Protein AF-W4HE80-F1 (afdb_monomer)

Foldseek 3Di:
DDADDDPPDPDDCPPVVVLLVVLLVLLVVLVPDDLVVSLVSLVVQCVNQVWDFAFFDQDPVGTDFTWTAGSNFIFTHNGPSRRSVRSSVVSVVVVVVVVVVD

pLDDT: mean 85.67, std 18.21, range [36.44, 98.31]

Structure (mmCIF, N/CA/C/O backbone):
data_AF-W4HE80-F1
#
_entry.id   AF-W4HE80-F1
#
loop_
_atom_site.group_PDB
_atom_site.id
_atom_site.type_symbol
_atom_site.label_atom_id
_atom_site.label_alt_id
_atom_site.label_comp_id
_atom_site.label_asym_id
_atom_site.label_entity_id
_atom_site.label_seq_id
_atom_site.pdbx_PDB_ins_code
_atom_site.Cartn_x
_atom_site.Cartn_y
_atom_site.Cartn_z
_atom_site.occupancy
_atom_site.B_iso_or_equiv
_atom_site.auth_seq_id
_atom_site.auth_comp_id
_atom_site.auth_asym_id
_atom_site.auth_atom_id
_atom_site.pdbx_PDB_model_num
ATOM 1 N N . MET A 1 1 ? -4.469 -23.401 -1.349 1.00 36.91 1 MET A N 1
ATOM 2 C CA . MET A 1 1 ? -5.063 -22.081 -1.641 1.00 36.91 1 MET A CA 1
ATOM 3 C C . MET A 1 1 ? -5.860 -21.669 -0.417 1.00 36.91 1 MET A C 1
ATOM 5 O O . MET A 1 1 ? -7.015 -22.057 -0.298 1.00 36.91 1 MET A O 1
ATOM 9 N N . SER A 1 2 ? -5.200 -21.036 0.557 1.00 36.44 2 SER A N 1
ATOM 10 C CA . SER A 1 2 ? -5.882 -20.538 1.753 1.00 36.44 2 SER A CA 1
ATOM 11 C C . SER A 1 2 ? -6.451 -19.169 1.424 1.00 36.44 2 SER A C 1
ATOM 13 O O . SER A 1 2 ? -5.707 -18.273 1.049 1.00 36.44 2 SER A O 1
ATOM 15 N N . ALA A 1 3 ? -7.773 -19.073 1.508 1.00 46.09 3 ALA A N 1
ATOM 16 C CA . ALA A 1 3 ? -8.521 -17.830 1.510 1.00 46.09 3 ALA A CA 1
ATOM 17 C C . ALA A 1 3 ? -8.185 -17.009 2.768 1.00 46.09 3 ALA A C 1
ATOM 19 O O . ALA A 1 3 ? -7.605 -17.554 3.713 1.00 46.09 3 ALA A O 1
ATOM 20 N N . LEU A 1 4 ? -8.580 -15.732 2.739 1.00 43.59 4 LEU A N 1
ATOM 21 C CA . LEU A 1 4 ? -8.615 -14.760 3.840 1.00 43.59 4 LEU A CA 1
ATOM 22 C C . LEU A 1 4 ? -8.717 -15.405 5.240 1.00 43.59 4 LEU A C 1
ATOM 24 O O . LEU A 1 4 ? -9.425 -16.409 5.393 1.00 43.59 4 LEU A O 1
ATOM 28 N N . PRO A 1 5 ? -8.070 -14.831 6.273 1.00 46.84 5 PRO A N 1
ATOM 29 C CA . PRO A 1 5 ? -8.060 -15.403 7.615 1.00 46.84 5 PRO A CA 1
ATOM 30 C C . PRO A 1 5 ? -9.487 -15.700 8.094 1.00 46.84 5 PRO A C 1
ATOM 32 O O . PRO A 1 5 ? -10.334 -14.814 8.200 1.00 46.84 5 PRO A O 1
ATOM 35 N N . ARG A 1 6 ? -9.762 -16.981 8.371 1.00 44.16 6 ARG A N 1
ATOM 36 C CA . ARG A 1 6 ? -10.998 -17.415 9.028 1.00 44.16 6 ARG A CA 1
ATOM 37 C C . ARG A 1 6 ? -11.014 -16.833 10.441 1.00 44.16 6 ARG A C 1
ATOM 39 O O . ARG A 1 6 ? -10.268 -17.292 11.302 1.00 44.16 6 ARG A O 1
ATOM 46 N N . ILE A 1 7 ? -11.884 -15.855 10.672 1.00 50.81 7 ILE A N 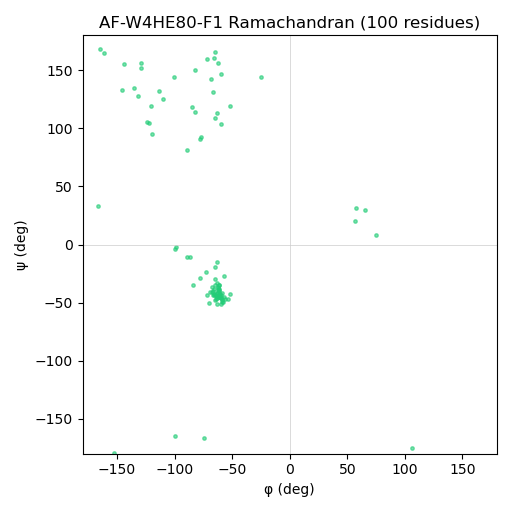1
ATOM 47 C CA . ILE A 1 7 ? -12.233 -15.387 12.014 1.00 50.81 7 ILE A CA 1
ATOM 48 C C . ILE A 1 7 ? -13.203 -16.411 12.613 1.00 50.81 7 ILE A C 1
ATOM 50 O O . ILE A 1 7 ? -14.409 -16.365 12.376 1.00 50.81 7 ILE A O 1
ATOM 54 N N . ASP A 1 8 ? -12.667 -17.389 13.339 1.00 52.12 8 ASP A N 1
ATOM 55 C CA . ASP A 1 8 ? -13.455 -18.342 14.121 1.00 52.12 8 ASP A CA 1
ATOM 56 C C . ASP A 1 8 ? -13.678 -17.771 15.528 1.00 52.12 8 ASP A C 1
ATOM 58 O O . ASP A 1 8 ? -12.913 -18.041 16.451 1.00 52.12 8 ASP A O 1
ATOM 62 N N . SER A 1 9 ? -14.669 -16.886 15.676 1.00 45.91 9 SER A N 1
ATOM 63 C CA . SER A 1 9 ? -15.095 -16.389 16.997 1.00 45.91 9 SER A CA 1
ATOM 64 C C . SER A 1 9 ? -16.438 -15.652 16.991 1.00 45.91 9 SER A C 1
ATOM 66 O O . SER A 1 9 ? -16.626 -14.728 17.768 1.00 45.91 9 SER A O 1
ATOM 68 N N . GLY A 1 10 ? -17.406 -16.020 16.143 1.00 40.94 10 GLY A N 1
ATOM 69 C CA . GLY A 1 10 ? -18.786 -15.513 16.282 1.00 40.94 10 GLY A CA 1
ATOM 70 C C . GLY A 1 10 ? -18.948 -13.981 16.278 1.00 40.94 10 GLY A C 1
ATOM 71 O O . GLY A 1 10 ? -19.967 -13.479 16.746 1.00 40.94 10 GLY A O 1
ATOM 72 N N . VAL A 1 11 ? -17.964 -13.238 15.763 1.00 41.97 11 VAL A N 1
ATOM 73 C CA . VAL A 1 11 ? -18.024 -11.783 15.622 1.00 41.97 11 VAL A CA 1
ATOM 74 C C . VAL A 1 11 ? -18.785 -11.478 14.341 1.00 41.97 11 VAL A C 1
ATOM 76 O O . VAL A 1 11 ? -18.342 -11.809 13.241 1.00 41.97 11 VAL A O 1
ATOM 79 N N . THR A 1 12 ? -19.958 -10.866 14.473 1.00 45.09 12 THR A N 1
ATOM 80 C CA . THR A 1 12 ? -20.656 -10.267 13.337 1.00 45.09 12 THR A CA 1
ATOM 81 C C . THR A 1 12 ? -19.788 -9.136 12.799 1.00 45.09 12 THR A C 1
ATOM 83 O O . THR A 1 12 ? -19.558 -8.153 13.500 1.00 45.09 12 THR A O 1
ATOM 86 N N . VAL A 1 13 ? -19.274 -9.321 11.585 1.00 47.12 13 VAL A N 1
ATOM 87 C CA . VAL A 1 13 ? -18.415 -8.378 10.868 1.00 47.12 13 VAL A CA 1
ATOM 88 C C . VAL A 1 13 ? -19.169 -7.061 10.672 1.00 47.12 13 VAL A C 1
ATOM 90 O O . VAL A 1 13 ? -20.050 -6.964 9.820 1.00 47.12 13 VAL A O 1
ATOM 93 N N . ASP A 1 14 ? -18.836 -6.049 11.470 1.00 46.66 14 ASP A N 1
ATOM 94 C CA . ASP A 1 14 ? -19.038 -4.662 11.062 1.00 46.66 14 ASP A CA 1
ATOM 95 C C . ASP A 1 14 ? -17.888 -4.328 10.098 1.00 46.66 14 ASP A C 1
ATOM 97 O O . ASP A 1 14 ? -16.763 -4.026 10.486 1.00 46.66 14 ASP A O 1
ATOM 101 N N . ASP A 1 15 ? -18.144 -4.557 8.812 1.00 57.97 15 ASP A N 1
ATOM 102 C CA . ASP A 1 15 ? -17.155 -4.754 7.738 1.00 57.97 15 ASP A CA 1
ATOM 103 C C . ASP A 1 15 ? -16.159 -3.595 7.572 1.00 57.97 15 ASP A C 1
ATOM 105 O O . ASP A 1 15 ? -15.012 -3.792 7.182 1.00 57.97 15 ASP A O 1
ATOM 109 N N . ARG A 1 16 ? -16.546 -2.370 7.947 1.00 54.47 16 ARG A N 1
ATOM 110 C CA . ARG A 1 16 ? -15.718 -1.174 7.730 1.00 54.47 16 ARG A CA 1
ATOM 111 C C . ARG A 1 16 ? -14.662 -0.920 8.803 1.00 54.47 16 ARG A C 1
ATOM 113 O O . ARG A 1 16 ? -13.582 -0.455 8.444 1.00 54.47 16 ARG A O 1
ATOM 120 N N . SER A 1 17 ? -14.932 -1.229 10.073 1.00 61.09 17 SER A N 1
ATOM 121 C CA . SER A 1 17 ? -13.934 -1.051 11.141 1.00 61.09 17 SER A CA 1
ATOM 122 C C . SER A 1 17 ? -12.789 -2.048 10.977 1.00 61.09 17 SER A C 1
ATOM 124 O O . SER A 1 17 ? -11.626 -1.664 11.015 1.00 61.09 17 SER A O 1
ATOM 126 N N . THR A 1 18 ? -13.106 -3.295 10.618 1.00 80.31 18 THR A N 1
ATOM 127 C CA . THR A 1 18 ? -12.100 -4.357 10.450 1.00 80.31 18 THR A CA 1
ATOM 128 C C . THR A 1 18 ? -11.074 -4.063 9.352 1.00 80.31 18 THR A C 1
ATOM 130 O O . THR A 1 18 ? -9.886 -4.336 9.523 1.00 80.31 18 THR A O 1
ATOM 133 N N . ILE A 1 19 ? -11.497 -3.462 8.233 1.00 84.69 19 ILE A N 1
ATOM 134 C CA . ILE A 1 19 ? -10.585 -3.124 7.136 1.00 84.69 19 ILE A CA 1
ATOM 135 C C . ILE A 1 19 ? -9.766 -1.860 7.429 1.00 84.69 19 ILE A C 1
ATOM 137 O O . ILE A 1 19 ? -8.668 -1.717 6.893 1.00 84.69 19 ILE A O 1
ATOM 141 N N . ALA A 1 20 ? -10.290 -0.921 8.224 1.00 87.62 20 ALA A N 1
ATOM 142 C CA . ALA A 1 20 ? -9.549 0.259 8.666 1.00 87.62 20 ALA A CA 1
ATOM 143 C C . ALA A 1 20 ? -8.451 -0.152 9.659 1.00 87.62 20 ALA A C 1
ATOM 145 O O . ALA A 1 20 ? -7.279 0.121 9.403 1.00 87.62 20 ALA A O 1
ATOM 146 N N . ASP A 1 21 ? -8.811 -0.939 10.676 1.00 89.69 21 ASP A N 1
ATOM 147 C CA . ASP A 1 21 ? -7.878 -1.492 11.664 1.00 89.69 21 ASP A CA 1
ATOM 148 C C . ASP A 1 21 ? -6.767 -2.310 10.989 1.00 89.69 21 ASP A C 1
ATOM 150 O O . ASP A 1 21 ? -5.581 -2.133 11.270 1.00 89.69 21 ASP A O 1
ATOM 154 N N . TRP A 1 22 ? -7.129 -3.170 10.030 1.00 93.00 22 TRP A N 1
ATOM 155 C CA . TRP A 1 22 ? -6.156 -3.959 9.274 1.00 93.00 22 TRP A CA 1
ATOM 156 C C . TRP A 1 22 ? -5.184 -3.086 8.468 1.00 93.00 22 TRP A C 1
ATOM 158 O O . TRP A 1 22 ? -3.980 -3.349 8.457 1.00 93.00 22 TRP A O 1
ATOM 168 N N . ARG A 1 23 ? -5.684 -2.030 7.808 1.00 95.38 23 ARG A N 1
ATOM 169 C CA . ARG A 1 23 ? -4.839 -1.091 7.055 1.00 95.38 23 ARG A CA 1
ATOM 170 C C . ARG A 1 23 ? -3.842 -0.397 7.975 1.00 95.38 23 ARG A C 1
ATOM 172 O O . ARG A 1 23 ? -2.673 -0.285 7.614 1.00 95.38 23 ARG A O 1
ATOM 179 N N . GLU A 1 24 ? -4.293 0.054 9.142 1.00 95.12 24 GLU A N 1
ATOM 180 C CA . GLU A 1 24 ? -3.444 0.710 10.137 1.00 95.12 24 GLU A CA 1
ATOM 181 C C . GLU A 1 24 ? -2.366 -0.228 10.685 1.00 95.12 24 GLU A C 1
ATOM 183 O O . GLU A 1 24 ? -1.196 0.156 10.740 1.00 95.12 24 GLU A O 1
ATOM 188 N N . MET A 1 25 ? -2.730 -1.472 11.014 1.00 95.25 25 MET A N 1
ATOM 189 C CA . MET A 1 25 ? -1.771 -2.491 11.444 1.00 95.25 25 MET A CA 1
ATOM 190 C C . MET A 1 25 ? -0.707 -2.749 10.376 1.00 95.25 25 MET A C 1
ATOM 192 O O . MET A 1 25 ? 0.486 -2.676 10.669 1.00 95.25 25 MET A O 1
ATOM 196 N N . LEU A 1 26 ? -1.122 -2.976 9.124 1.00 96.12 26 LEU A N 1
ATOM 197 C CA . LEU A 1 26 ? -0.190 -3.193 8.019 1.00 96.12 26 LEU A CA 1
ATOM 198 C C . LEU A 1 26 ? 0.716 -1.971 7.806 1.00 96.12 26 LEU A C 1
ATOM 200 O O . LEU A 1 26 ? 1.921 -2.120 7.615 1.00 96.12 26 LEU A O 1
ATOM 204 N N . ALA A 1 27 ? 0.170 -0.754 7.865 1.00 97.44 27 ALA A N 1
ATOM 205 C CA . ALA A 1 27 ? 0.957 0.469 7.736 1.00 97.44 27 ALA A CA 1
ATOM 206 C C . ALA A 1 27 ? 2.038 0.570 8.829 1.00 97.44 27 ALA A C 1
ATOM 208 O O . ALA A 1 27 ? 3.200 0.830 8.509 1.00 97.44 27 ALA A O 1
ATOM 209 N N . ALA A 1 28 ? 1.681 0.301 10.088 1.00 96.75 28 ALA A N 1
ATOM 210 C CA . ALA A 1 28 ? 2.615 0.309 11.212 1.00 96.75 28 ALA A CA 1
ATOM 211 C C . ALA A 1 28 ? 3.711 -0.764 11.076 1.00 96.75 28 ALA A C 1
ATOM 213 O O . ALA A 1 28 ? 4.888 -0.484 11.316 1.00 96.75 28 ALA A O 1
ATOM 214 N N . GLU A 1 29 ? 3.353 -1.976 10.644 1.00 96.81 29 GLU A N 1
ATOM 215 C CA . GLU A 1 29 ? 4.316 -3.049 10.375 1.00 96.81 29 GLU A CA 1
ATOM 216 C C . GLU A 1 29 ? 5.300 -2.657 9.267 1.00 96.81 29 GLU A C 1
ATOM 218 O O . GLU A 1 29 ? 6.510 -2.825 9.411 1.00 96.81 29 GLU A O 1
ATOM 223 N N . LEU A 1 30 ? 4.811 -2.082 8.168 1.00 97.06 30 LEU A N 1
ATOM 224 C CA . LEU A 1 30 ? 5.654 -1.692 7.041 1.00 97.06 30 LEU A CA 1
ATOM 225 C C . LEU A 1 30 ? 6.653 -0.581 7.403 1.00 97.06 30 LEU A C 1
ATOM 227 O O . LEU A 1 30 ? 7.773 -0.588 6.880 1.00 97.06 30 LEU A O 1
ATOM 231 N N . GLU A 1 31 ? 6.294 0.364 8.278 1.00 95.88 31 GLU A N 1
ATOM 232 C CA . GLU A 1 31 ? 7.173 1.478 8.666 1.00 95.88 31 GLU A CA 1
ATOM 233 C C . GLU A 1 31 ? 8.471 1.016 9.342 1.00 95.88 31 GLU A C 1
ATOM 235 O O . GLU A 1 31 ? 9.525 1.608 9.093 1.00 95.88 31 GLU A O 1
ATOM 240 N N . VAL A 1 32 ? 8.426 -0.067 10.124 1.00 95.56 32 VAL A N 1
ATOM 241 C CA . VAL A 1 32 ? 9.590 -0.575 10.873 1.00 95.56 32 VAL A CA 1
ATOM 242 C C . VAL A 1 32 ? 10.474 -1.535 10.071 1.00 95.56 32 VAL A C 1
ATOM 244 O O . VAL A 1 32 ? 11.580 -1.867 10.500 1.00 95.56 32 VAL A O 1
ATOM 247 N N . LEU A 1 33 ? 10.012 -1.986 8.902 1.00 95.88 33 LEU A N 1
ATOM 248 C CA . LEU A 1 33 ? 10.748 -2.908 8.040 1.00 95.88 33 LEU A CA 1
ATOM 249 C C . LEU A 1 33 ? 11.788 -2.192 7.171 1.00 95.88 33 LEU A C 1
ATOM 251 O O . LEU A 1 33 ? 11.596 -1.057 6.725 1.00 95.88 33 LEU A O 1
ATOM 255 N N . SER A 1 34 ? 12.872 -2.908 6.850 1.00 96.19 34 SER A N 1
ATOM 256 C CA . SER A 1 34 ? 13.797 -2.478 5.795 1.00 96.19 34 SER A CA 1
ATOM 257 C C . SER A 1 34 ? 13.088 -2.424 4.431 1.00 96.19 34 SER A C 1
ATOM 259 O O . SER A 1 34 ? 12.119 -3.160 4.227 1.00 96.19 34 SER A O 1
ATOM 261 N N . PRO A 1 35 ? 13.572 -1.632 3.454 1.00 92.69 35 PRO A N 1
ATOM 262 C CA . PRO A 1 35 ? 12.923 -1.514 2.143 1.00 92.69 35 PRO A CA 1
ATOM 263 C C . PRO A 1 35 ? 12.641 -2.861 1.453 1.00 92.69 35 PRO A C 1
ATOM 265 O O . PRO A 1 35 ? 11.539 -3.093 0.964 1.00 92.69 35 PRO A O 1
ATOM 268 N N . ALA A 1 36 ? 13.588 -3.806 1.484 1.00 94.50 36 AL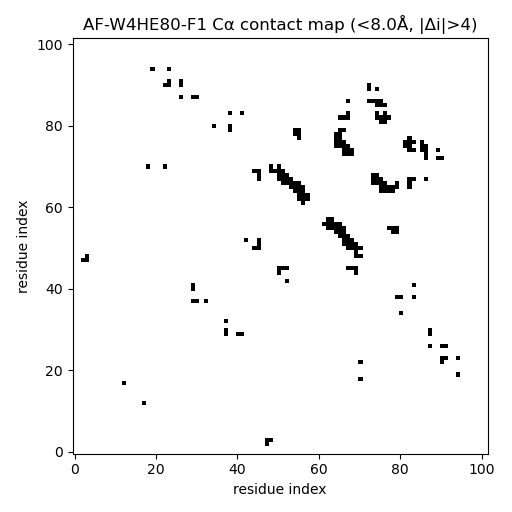A A N 1
ATOM 269 C CA . ALA A 1 36 ? 13.401 -5.126 0.871 1.00 94.50 36 ALA A CA 1
ATOM 270 C C . ALA A 1 36 ? 12.309 -5.964 1.566 1.00 94.50 36 ALA A C 1
ATOM 272 O O . ALA A 1 36 ? 11.471 -6.582 0.904 1.00 94.50 36 ALA A O 1
ATOM 273 N N . GLN A 1 37 ? 12.289 -5.962 2.903 1.00 97.00 37 GLN A N 1
ATOM 274 C CA . GLN A 1 37 ? 11.255 -6.656 3.677 1.00 97.00 37 GLN A CA 1
ATOM 275 C C . GLN A 1 37 ? 9.886 -6.005 3.472 1.00 97.00 37 GLN A C 1
ATOM 277 O O . GLN A 1 37 ? 8.895 -6.706 3.299 1.00 97.00 37 GLN A O 1
ATOM 282 N N . ARG A 1 38 ? 9.847 -4.672 3.412 1.00 97.44 38 ARG A N 1
ATOM 283 C CA . ARG A 1 38 ? 8.637 -3.891 3.163 1.00 97.44 38 ARG A CA 1
ATOM 284 C C . ARG A 1 38 ? 8.010 -4.225 1.810 1.00 97.44 38 ARG A C 1
ATOM 286 O O . ARG A 1 38 ? 6.807 -4.453 1.743 1.00 97.44 38 ARG A O 1
ATOM 293 N N . ARG A 1 39 ? 8.816 -4.311 0.745 1.00 97.00 39 ARG A N 1
ATOM 294 C CA . ARG A 1 39 ? 8.340 -4.735 -0.585 1.00 97.00 39 ARG A CA 1
ATOM 295 C C . ARG A 1 39 ? 7.742 -6.139 -0.553 1.00 97.00 39 ARG A C 1
ATOM 297 O O . ARG A 1 39 ? 6.685 -6.352 -1.128 1.00 97.00 39 ARG A O 1
ATOM 304 N N . THR A 1 40 ? 8.398 -7.068 0.141 1.00 97.44 40 THR A N 1
ATOM 305 C CA . THR A 1 40 ? 7.930 -8.459 0.255 1.00 97.44 40 THR A CA 1
ATOM 306 C C . THR A 1 40 ? 6.599 -8.540 1.006 1.00 97.44 40 THR A C 1
ATOM 308 O O . THR A 1 40 ? 5.661 -9.164 0.523 1.00 97.44 40 THR A O 1
ATOM 311 N N . ALA A 1 41 ? 6.494 -7.865 2.154 1.00 96.81 41 ALA A N 1
ATOM 312 C CA . ALA A 1 41 ? 5.270 -7.832 2.950 1.00 96.81 41 ALA A CA 1
ATOM 313 C C . ALA A 1 41 ? 4.108 -7.163 2.199 1.00 96.81 41 ALA A C 1
ATOM 315 O O . ALA A 1 41 ? 2.996 -7.682 2.205 1.00 96.81 41 ALA A O 1
ATOM 316 N N . MET A 1 42 ? 4.365 -6.052 1.498 1.00 98.00 42 MET A N 1
ATOM 317 C CA . MET A 1 42 ? 3.332 -5.406 0.688 1.00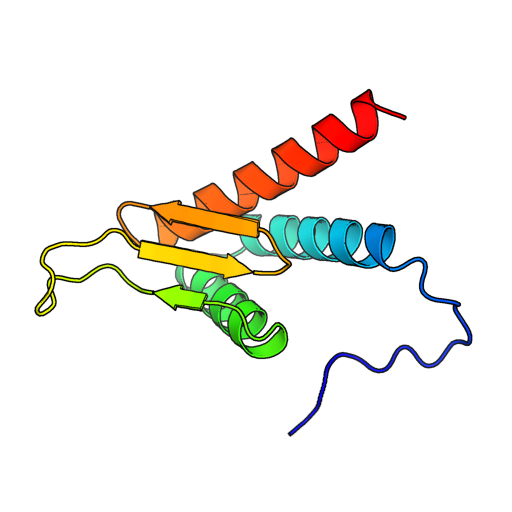 98.00 42 MET A CA 1
ATOM 318 C C . MET A 1 42 ? 2.894 -6.285 -0.489 1.00 98.00 42 MET A C 1
ATOM 320 O O . MET A 1 42 ? 1.700 -6.384 -0.743 1.00 98.00 42 MET A O 1
ATOM 324 N N . ALA A 1 43 ? 3.822 -6.938 -1.194 1.00 97.44 43 ALA A N 1
ATOM 325 C CA . ALA A 1 43 ? 3.468 -7.855 -2.277 1.00 97.44 43 ALA A CA 1
ATOM 326 C C . ALA A 1 43 ? 2.572 -8.998 -1.770 1.00 97.44 43 ALA A C 1
ATOM 328 O O . ALA A 1 43 ? 1.556 -9.294 -2.393 1.00 97.44 43 ALA A O 1
ATOM 329 N N . GLN A 1 44 ? 2.878 -9.560 -0.594 1.00 96.81 44 GLN A N 1
ATOM 330 C CA . GLN A 1 44 ? 2.018 -10.561 0.040 1.00 96.81 44 GLN A CA 1
ATOM 331 C C . GLN A 1 44 ? 0.629 -9.995 0.368 1.00 96.81 44 GLN A C 1
ATOM 333 O O . GLN A 1 44 ? -0.376 -10.617 0.045 1.00 96.81 44 GLN A O 1
ATOM 338 N N . ALA A 1 45 ? 0.551 -8.791 0.942 1.00 96.12 45 ALA A N 1
ATOM 339 C CA . ALA A 1 45 ? -0.728 -8.149 1.242 1.00 96.12 45 ALA A CA 1
ATOM 340 C C . ALA A 1 45 ? -1.558 -7.857 -0.023 1.00 96.12 45 ALA A C 1
ATOM 342 O O . ALA A 1 45 ? -2.785 -7.981 -0.004 1.00 96.12 45 ALA A O 1
ATOM 343 N N . VAL A 1 46 ? -0.908 -7.490 -1.134 1.00 96.81 46 VAL A N 1
ATOM 344 C CA . VAL A 1 46 ? -1.562 -7.364 -2.445 1.00 96.81 46 VAL A CA 1
ATOM 345 C C . VAL A 1 46 ? -2.165 -8.699 -2.866 1.00 96.81 46 VAL A C 1
ATOM 347 O O . VAL A 1 46 ? -3.344 -8.742 -3.209 1.00 96.81 46 VAL A O 1
ATOM 350 N N . GLU A 1 47 ? -1.386 -9.780 -2.829 1.00 94.44 47 GLU A N 1
ATOM 351 C CA . GLU A 1 47 ? -1.856 -11.114 -3.213 1.00 94.44 47 GLU A CA 1
ATOM 352 C C . GLU A 1 47 ? -3.030 -11.576 -2.339 1.00 94.44 47 GLU A C 1
ATOM 354 O O . GLU A 1 47 ? -4.058 -12.008 -2.864 1.00 94.44 47 GLU A O 1
ATOM 359 N N . ASP A 1 48 ? -2.917 -11.407 -1.021 1.00 90.31 48 ASP A N 1
ATOM 360 C CA . ASP A 1 48 ? -3.922 -11.838 -0.044 1.00 90.31 48 ASP A CA 1
ATOM 361 C C . ASP A 1 48 ? -5.253 -11.086 -0.194 1.00 90.31 48 ASP A C 1
ATOM 363 O O . ASP A 1 48 ? -6.319 -11.631 0.102 1.00 90.31 48 ASP A O 1
ATOM 367 N N . THR A 1 49 ? -5.203 -9.838 -0.670 1.00 90.00 49 THR A N 1
ATOM 368 C CA . THR A 1 49 ? -6.386 -8.983 -0.855 1.00 90.00 49 THR A CA 1
ATOM 369 C C . THR A 1 49 ? -6.897 -8.934 -2.293 1.00 90.00 49 THR A C 1
ATOM 371 O O . THR A 1 49 ? -7.931 -8.315 -2.546 1.00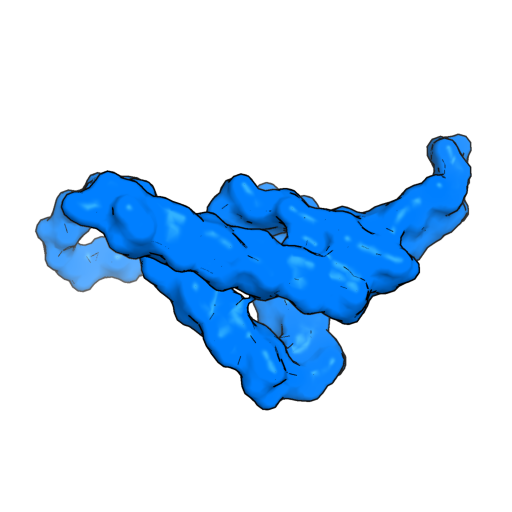 90.00 49 THR A O 1
ATOM 374 N N . GLY A 1 50 ? -6.209 -9.582 -3.241 1.00 91.69 50 GLY A N 1
ATOM 375 C CA . GLY A 1 50 ? -6.526 -9.481 -4.670 1.00 91.69 50 GLY A CA 1
ATOM 376 C C . GLY A 1 50 ? -6.303 -8.074 -5.237 1.00 91.69 50 GLY A C 1
ATOM 377 O O . GLY A 1 50 ? -7.022 -7.649 -6.141 1.00 91.69 50 GLY A O 1
ATOM 378 N N . GLY A 1 51 ? -5.355 -7.336 -4.662 1.00 94.50 51 GLY A N 1
ATOM 379 C CA . GLY A 1 51 ? -5.006 -5.977 -5.047 1.00 94.50 51 GLY A CA 1
ATOM 380 C C . GLY A 1 51 ? -4.212 -5.880 -6.354 1.00 94.50 51 GLY A C 1
ATOM 381 O O . GLY A 1 51 ? -4.067 -6.840 -7.110 1.00 94.50 51 GLY A O 1
ATOM 382 N N . ILE A 1 52 ? -3.643 -4.698 -6.596 1.00 96.50 52 ILE A N 1
ATOM 383 C CA . ILE A 1 52 ? -2.782 -4.423 -7.755 1.00 96.50 52 ILE A CA 1
ATOM 384 C C . ILE A 1 52 ? -1.358 -4.159 -7.274 1.00 96.50 52 ILE A C 1
ATOM 386 O O . ILE A 1 52 ? -1.153 -3.354 -6.367 1.00 96.50 52 ILE A O 1
ATOM 390 N N . TRP A 1 53 ? -0.389 -4.812 -7.918 1.00 96.75 53 TRP A N 1
ATOM 391 C CA . TRP A 1 53 ? 1.041 -4.534 -7.801 1.00 96.75 53 TRP A CA 1
ATOM 392 C C . TRP A 1 53 ? 1.603 -4.248 -9.190 1.00 96.75 53 TRP A C 1
ATOM 394 O O . TRP A 1 53 ? 1.777 -5.160 -10.001 1.00 96.75 53 TRP A O 1
ATOM 404 N N . MET A 1 54 ? 1.881 -2.979 -9.467 1.00 94.88 54 MET A N 1
ATOM 405 C CA . MET A 1 54 ? 2.415 -2.529 -10.745 1.00 94.88 54 MET A CA 1
ATOM 406 C C . MET A 1 54 ? 3.746 -1.807 -10.503 1.00 94.88 54 MET A C 1
ATOM 408 O O . MET A 1 54 ? 3.749 -0.688 -9.990 1.00 94.88 54 MET A O 1
ATOM 412 N N . PRO A 1 55 ? 4.899 -2.434 -10.799 1.00 94.19 55 PRO A N 1
ATOM 413 C CA . PRO A 1 55 ? 6.184 -1.743 -10.753 1.00 94.19 55 PRO A CA 1
ATOM 414 C C . PRO A 1 55 ? 6.253 -0.659 -11.834 1.00 94.19 55 PRO A C 1
ATOM 416 O O . PRO A 1 55 ? 5.522 -0.720 -12.817 1.00 94.19 55 PRO A O 1
ATOM 419 N N . THR A 1 56 ? 7.165 0.306 -11.684 1.00 92.81 56 THR A N 1
ATOM 420 C CA . THR A 1 56 ? 7.459 1.236 -12.777 1.00 92.81 56 THR A CA 1
ATOM 421 C C . THR A 1 56 ? 7.964 0.500 -14.005 1.00 92.81 56 THR A C 1
ATOM 423 O O . THR A 1 56 ? 8.703 -0.485 -13.918 1.00 92.81 56 THR A O 1
ATOM 426 N N . GLY A 1 57 ? 7.620 1.030 -15.169 1.00 88.19 57 GLY A N 1
ATOM 427 C CA . GLY A 1 57 ? 8.043 0.468 -16.433 1.00 88.19 57 GLY A CA 1
ATOM 428 C C . GLY A 1 57 ? 7.848 1.441 -17.580 1.00 88.19 57 GLY A C 1
ATOM 429 O O . GLY A 1 57 ? 7.203 2.481 -17.459 1.00 88.19 57 GLY A O 1
ATOM 430 N N . ALA A 1 58 ? 8.434 1.079 -18.712 1.00 78.81 58 ALA A N 1
ATOM 431 C CA . ALA A 1 58 ? 8.101 1.640 -20.007 1.00 78.81 58 ALA A CA 1
ATOM 432 C C . ALA A 1 58 ? 7.624 0.468 -20.860 1.00 78.81 58 ALA A C 1
ATOM 434 O O . ALA A 1 58 ? 8.435 -0.300 -21.381 1.00 78.81 58 ALA A O 1
ATOM 435 N N . ASP A 1 59 ? 6.311 0.276 -20.906 1.00 77.56 59 ASP A N 1
ATOM 436 C CA . ASP A 1 59 ? 5.691 -0.762 -21.720 1.00 77.56 59 ASP A CA 1
ATOM 437 C C . ASP A 1 59 ? 5.149 -0.159 -23.026 1.00 77.56 59 ASP A C 1
ATOM 439 O O . ASP A 1 59 ? 5.516 0.947 -23.432 1.00 77.56 59 ASP A O 1
ATOM 443 N N . THR A 1 60 ? 4.293 -0.900 -23.728 1.00 79.94 60 THR A N 1
ATOM 444 C CA . THR A 1 60 ? 3.730 -0.473 -25.016 1.00 79.94 60 THR A CA 1
ATOM 445 C C . THR A 1 60 ? 2.860 0.788 -24.914 1.00 79.94 60 THR A C 1
ATOM 447 O O . THR A 1 60 ? 2.589 1.409 -25.940 1.00 79.94 60 THR A O 1
ATOM 450 N N . TRP A 1 61 ? 2.452 1.186 -23.705 1.00 79.19 61 TRP A N 1
ATOM 451 C CA . TRP A 1 61 ? 1.615 2.356 -23.431 1.00 79.19 61 TRP A CA 1
ATOM 452 C C . TRP A 1 61 ? 2.421 3.580 -22.978 1.00 79.19 61 TRP A C 1
ATOM 454 O O . TRP A 1 61 ? 1.855 4.661 -22.814 1.00 79.19 61 TRP A O 1
ATOM 464 N N . GLY A 1 62 ? 3.742 3.436 -22.843 1.00 85.31 62 GLY A N 1
ATOM 465 C CA . GLY A 1 62 ? 4.655 4.499 -22.441 1.00 85.31 62 GLY A CA 1
ATOM 466 C C . GLY A 1 62 ? 5.161 4.355 -21.002 1.00 85.31 62 GLY A C 1
ATOM 467 O O . GLY A 1 62 ? 4.917 3.345 -20.338 1.00 85.31 62 GLY A O 1
AT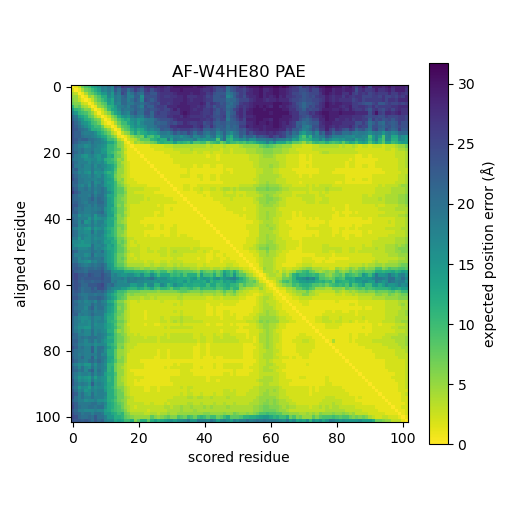OM 468 N N . PRO A 1 63 ? 5.934 5.344 -20.521 1.00 88.88 63 PRO A N 1
ATOM 469 C CA . PRO A 1 63 ? 6.428 5.346 -19.152 1.00 88.88 63 PRO A CA 1
ATOM 470 C C . PRO A 1 63 ? 5.266 5.504 -18.166 1.00 88.88 63 PRO A C 1
ATOM 472 O O . PRO A 1 63 ? 4.446 6.411 -18.312 1.00 88.88 63 PRO A O 1
ATOM 475 N N . HIS A 1 64 ? 5.230 4.653 -17.146 1.00 90.62 64 HIS A N 1
ATOM 476 C CA . HIS A 1 64 ? 4.253 4.723 -16.064 1.00 90.62 64 HIS A CA 1
ATOM 477 C C . HIS A 1 64 ? 4.927 4.689 -14.692 1.00 90.62 64 HIS A C 1
ATOM 479 O O . HIS A 1 64 ? 6.015 4.135 -14.508 1.00 90.62 64 HIS A O 1
ATOM 485 N N . TYR A 1 65 ? 4.250 5.315 -13.731 1.00 94.75 65 TYR A N 1
ATOM 486 C CA . TYR A 1 65 ? 4.598 5.271 -12.317 1.00 94.75 65 TYR A CA 1
ATOM 487 C C . TYR A 1 65 ? 4.289 3.896 -11.724 1.00 94.75 65 TYR A C 1
ATOM 489 O O . TYR A 1 65 ? 3.487 3.143 -12.272 1.00 94.75 65 TYR A O 1
ATOM 497 N N . ALA A 1 66 ? 4.916 3.576 -10.594 1.00 96.56 66 ALA A N 1
ATOM 498 C CA . ALA A 1 66 ? 4.517 2.415 -9.823 1.00 96.56 66 ALA A CA 1
ATOM 499 C C . ALA A 1 66 ? 3.131 2.682 -9.232 1.00 96.56 66 ALA A C 1
ATOM 501 O O . ALA A 1 66 ? 2.848 3.807 -8.812 1.00 96.56 66 ALA A O 1
ATOM 502 N N . GLU A 1 67 ? 2.298 1.651 -9.177 1.00 96.25 67 GLU A N 1
ATOM 503 C CA . GLU A 1 67 ? 0.952 1.706 -8.620 1.00 96.25 67 GLU A CA 1
ATOM 504 C C . GLU A 1 67 ? 0.699 0.496 -7.722 1.00 96.25 67 GLU A C 1
ATOM 506 O O . GLU A 1 67 ? 1.019 -0.645 -8.065 1.00 96.25 67 GLU A O 1
ATOM 511 N N . ILE A 1 68 ? 0.116 0.757 -6.554 1.00 97.94 68 ILE A N 1
ATOM 512 C CA . ILE A 1 68 ? -0.284 -0.266 -5.593 1.00 97.94 68 ILE A CA 1
ATOM 513 C C . ILE A 1 68 ? -1.714 0.023 -5.149 1.00 97.94 68 ILE A C 1
ATOM 515 O O . ILE A 1 68 ? -2.0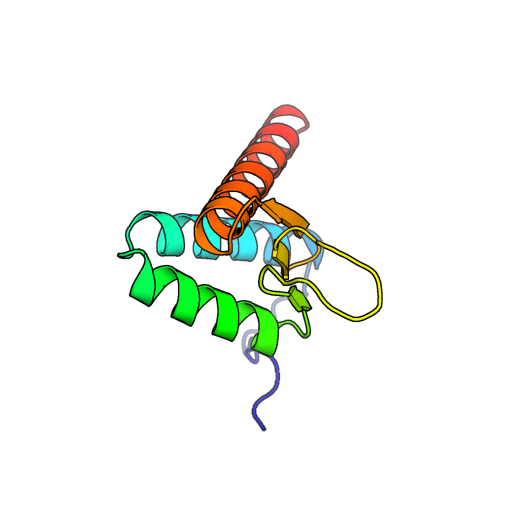13 1.126 -4.691 1.00 97.94 68 ILE A O 1
ATOM 519 N N . THR A 1 69 ? -2.583 -0.983 -5.241 1.00 97.19 69 THR A N 1
ATOM 520 C CA . THR A 1 69 ? -3.927 -0.948 -4.647 1.00 97.19 69 THR A CA 1
ATOM 521 C C . THR A 1 69 ? -4.066 -2.087 -3.654 1.00 97.19 69 THR A C 1
ATOM 523 O O . THR A 1 69 ? -3.958 -3.244 -4.045 1.00 97.19 69 THR A O 1
ATOM 526 N N . VAL A 1 70 ? -4.314 -1.763 -2.384 1.00 96.25 70 VAL A N 1
ATOM 527 C CA . VAL A 1 70 ? -4.406 -2.724 -1.271 1.00 96.25 70 VAL A CA 1
ATOM 528 C C . VAL A 1 70 ? -5.441 -2.239 -0.265 1.00 96.25 70 VAL A C 1
ATOM 530 O O . VAL A 1 70 ? -5.449 -1.060 0.093 1.00 96.25 70 VAL A O 1
ATOM 533 N N . GLY A 1 71 ? -6.335 -3.129 0.180 1.00 91.62 71 GLY A N 1
ATOM 534 C CA . GLY A 1 71 ? -7.369 -2.801 1.174 1.00 91.62 71 GLY A CA 1
ATOM 535 C C . GLY A 1 71 ? -8.297 -1.652 0.776 1.00 91.62 71 GLY A C 1
ATOM 536 O O . GLY A 1 71 ? -8.716 -0.877 1.633 1.00 91.62 71 GLY A O 1
ATOM 537 N N . GLY A 1 72 ? -8.553 -1.480 -0.524 1.00 92.69 72 GLY A N 1
ATOM 538 C CA . GLY A 1 72 ? -9.350 -0.367 -1.052 1.00 92.69 72 GLY A CA 1
ATOM 539 C C . GLY A 1 72 ? -8.632 0.988 -1.080 1.00 92.69 72 GLY A C 1
ATOM 540 O O . GLY A 1 72 ? -9.268 1.998 -1.367 1.00 92.69 72 GLY A O 1
ATOM 541 N N . VAL A 1 73 ? -7.325 1.033 -0.802 1.00 96.06 73 VAL A N 1
ATOM 542 C CA . VAL A 1 73 ? -6.500 2.245 -0.900 1.00 96.06 73 VAL A CA 1
ATOM 543 C C . VAL A 1 73 ? -5.534 2.097 -2.066 1.00 96.06 73 VAL A C 1
ATOM 545 O O . VAL A 1 73 ? -4.774 1.131 -2.127 1.00 96.06 73 VAL A O 1
ATOM 548 N N . MET A 1 74 ? -5.562 3.073 -2.972 1.00 97.06 74 MET A N 1
ATOM 549 C CA . MET A 1 74 ? -4.628 3.186 -4.089 1.00 97.06 74 MET A CA 1
ATOM 550 C C . MET A 1 74 ? -3.539 4.218 -3.774 1.00 97.06 74 MET A C 1
ATOM 552 O O . MET A 1 74 ? -3.779 5.236 -3.112 1.00 97.06 74 MET A O 1
ATOM 556 N N . ALA A 1 75 ? -2.327 3.942 -4.240 1.00 98.00 75 ALA A N 1
ATOM 557 C CA . ALA A 1 75 ? -1.206 4.863 -4.216 1.00 98.00 75 ALA A CA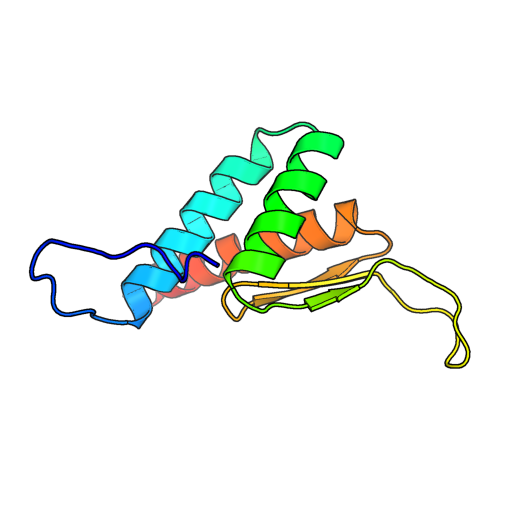 1
ATOM 558 C C . ALA A 1 75 ? -0.346 4.710 -5.473 1.00 98.00 75 ALA A C 1
ATOM 560 O O . ALA A 1 75 ? -0.300 3.641 -6.078 1.00 98.00 75 ALA A O 1
ATOM 561 N N . GLN A 1 76 ? 0.360 5.788 -5.816 1.00 97.31 76 GLN A N 1
ATOM 562 C CA . GLN A 1 76 ? 1.336 5.829 -6.900 1.00 97.31 76 GLN A CA 1
ATOM 563 C C . GLN A 1 76 ? 2.666 6.418 -6.414 1.00 97.31 76 GLN A C 1
ATOM 565 O O . GLN A 1 76 ? 2.699 7.173 -5.433 1.00 97.31 76 GLN A O 1
ATOM 570 N N . GLY A 1 77 ? 3.760 6.085 -7.105 1.00 96.38 77 GLY A N 1
ATOM 571 C CA . GLY A 1 77 ? 5.101 6.598 -6.815 1.00 96.38 77 GLY A CA 1
ATOM 572 C C . GLY A 1 77 ? 6.090 6.449 -7.973 1.00 96.38 77 GLY A C 1
ATOM 573 O O . GLY A 1 77 ? 5.858 5.706 -8.922 1.00 96.38 77 GLY A O 1
ATOM 574 N N . GLU A 1 78 ? 7.217 7.162 -7.892 1.00 95.19 78 GLU A N 1
ATOM 575 C CA . GLU A 1 78 ? 8.313 7.079 -8.879 1.00 95.19 78 GLU A CA 1
ATOM 576 C C . GLU A 1 78 ? 9.005 5.711 -8.926 1.00 95.19 78 GLU A C 1
ATOM 578 O O . GLU A 1 78 ? 9.635 5.363 -9.919 1.00 95.19 78 GLU A O 1
ATOM 583 N N . ASP A 1 79 ? 8.855 4.925 -7.867 1.00 95.56 79 ASP A N 1
ATOM 584 C CA . ASP A 1 79 ? 9.197 3.517 -7.784 1.00 95.56 79 ASP A CA 1
ATOM 585 C C . ASP A 1 79 ? 8.296 2.835 -6.740 1.00 95.56 79 ASP A C 1
ATOM 587 O O . ASP A 1 79 ? 7.421 3.459 -6.126 1.00 95.56 79 ASP A O 1
ATOM 591 N N . LEU A 1 80 ? 8.502 1.534 -6.534 1.00 96.06 80 LEU A N 1
ATOM 592 C CA . LEU A 1 80 ? 7.735 0.763 -5.557 1.00 96.06 80 LEU A CA 1
ATOM 593 C C . LEU A 1 80 ? 7.937 1.245 -4.112 1.00 96.06 80 LEU A C 1
ATOM 595 O O . LEU A 1 80 ? 6.991 1.185 -3.334 1.00 96.06 80 LEU A O 1
ATOM 599 N N . ASP A 1 81 ? 9.116 1.746 -3.732 1.00 96.81 81 ASP A N 1
ATOM 600 C CA . ASP A 1 81 ? 9.349 2.204 -2.355 1.00 96.81 81 ASP A CA 1
ATOM 601 C C . ASP A 1 81 ? 8.604 3.512 -2.078 1.00 96.81 81 ASP A C 1
ATOM 603 O O . ASP A 1 81 ? 7.939 3.646 -1.045 1.00 96.81 81 ASP A O 1
ATOM 607 N N . ALA A 1 82 ? 8.658 4.453 -3.023 1.00 97.06 82 ALA A N 1
ATOM 608 C CA . ALA A 1 82 ? 7.885 5.685 -2.987 1.00 97.06 82 ALA A CA 1
ATOM 609 C C . ALA A 1 82 ? 6.377 5.398 -3.004 1.00 97.06 82 ALA A C 1
ATOM 611 O O . ALA A 1 82 ? 5.621 6.031 -2.263 1.00 97.06 82 ALA A O 1
ATOM 612 N N . CYS A 1 83 ? 5.942 4.411 -3.793 1.00 97.81 83 CYS A N 1
ATOM 613 C CA . CYS A 1 83 ? 4.548 3.985 -3.865 1.00 97.81 83 CYS A CA 1
ATOM 614 C C . CYS A 1 83 ? 4.057 3.400 -2.531 1.00 97.81 83 CYS A C 1
ATOM 616 O O . CYS A 1 83 ? 3.012 3.813 -2.027 1.00 97.81 83 CYS A O 1
ATOM 618 N N . ILE A 1 84 ? 4.830 2.508 -1.900 1.00 98.31 84 ILE A N 1
ATOM 619 C CA . ILE A 1 84 ? 4.493 1.955 -0.578 1.00 98.31 84 ILE A CA 1
ATOM 620 C C . ILE A 1 84 ? 4.459 3.063 0.481 1.00 98.31 84 ILE A C 1
ATOM 622 O O . ILE A 1 84 ? 3.527 3.131 1.280 1.00 98.31 84 ILE A O 1
ATOM 626 N N . ALA A 1 85 ?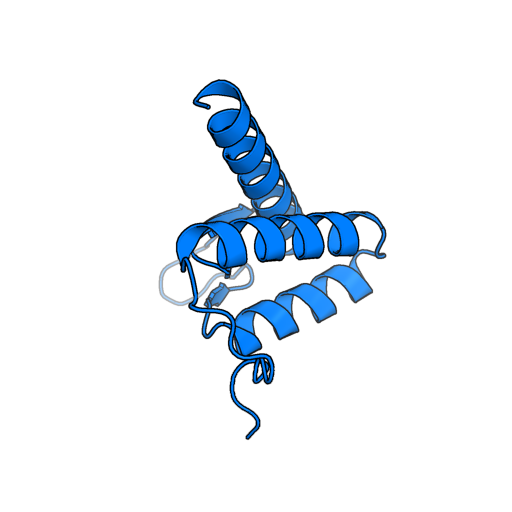 5.441 3.968 0.481 1.00 97.69 85 ALA A N 1
ATOM 627 C CA . ALA A 1 85 ? 5.452 5.099 1.408 1.00 97.69 85 ALA A CA 1
ATOM 628 C C . ALA A 1 85 ? 4.240 6.028 1.208 1.00 97.69 85 ALA A C 1
ATOM 630 O O . ALA A 1 85 ? 3.720 6.589 2.173 1.00 97.69 85 ALA A O 1
ATOM 631 N N . SER A 1 86 ? 3.786 6.200 -0.035 1.00 98.06 86 SER A N 1
ATOM 632 C CA . SER A 1 86 ? 2.573 6.948 -0.371 1.00 98.06 86 SER A CA 1
ATOM 633 C C . SER A 1 86 ? 1.316 6.246 0.157 1.00 98.06 86 SER A C 1
ATOM 635 O O . SER A 1 86 ? 0.488 6.884 0.808 1.00 98.06 86 SER A O 1
ATOM 637 N N . TRP A 1 87 ? 1.229 4.920 0.004 1.00 98.31 87 TRP A N 1
ATOM 638 C CA . TRP A 1 87 ? 0.137 4.108 0.550 1.00 98.31 87 TRP A CA 1
ATOM 639 C C . TRP A 1 87 ? 0.027 4.224 2.077 1.00 98.31 87 TRP A C 1
ATOM 641 O O . TRP A 1 87 ? -1.048 4.531 2.591 1.00 98.31 87 TRP A O 1
ATOM 651 N N . ILE A 1 88 ? 1.149 4.093 2.798 1.00 98.19 88 ILE A N 1
ATOM 652 C CA . ILE A 1 88 ? 1.209 4.267 4.262 1.00 98.19 88 ILE A CA 1
ATOM 653 C C . ILE A 1 88 ? 0.678 5.654 4.659 1.00 98.19 88 ILE A C 1
ATOM 655 O O . ILE A 1 88 ? -0.178 5.779 5.535 1.00 98.19 88 ILE A O 1
ATOM 659 N N . LYS A 1 89 ? 1.121 6.713 3.966 1.00 97.88 89 LYS A N 1
ATOM 660 C CA . LYS A 1 89 ? 0.642 8.083 4.215 1.00 97.88 89 LYS A CA 1
ATOM 661 C C . LYS A 1 89 ? -0.858 8.232 3.961 1.00 97.88 89 LYS A C 1
ATOM 663 O O . LYS A 1 89 ? -1.511 8.970 4.696 1.00 97.88 89 LYS A O 1
ATOM 668 N N . HIS A 1 90 ? -1.401 7.590 2.927 1.00 97.94 90 HIS A N 1
ATOM 669 C CA . HIS A 1 90 ? -2.839 7.613 2.649 1.00 97.94 90 HIS A CA 1
ATOM 670 C C . HIS A 1 90 ? -3.631 6.955 3.776 1.00 97.94 90 HIS A C 1
ATOM 672 O O . HIS A 1 90 ? -4.574 7.570 4.265 1.00 97.94 90 HIS A O 1
ATOM 678 N N . VAL A 1 91 ? -3.205 5.781 4.251 1.00 97.00 91 VAL A N 1
ATOM 679 C CA . VAL A 1 91 ? -3.843 5.101 5.388 1.00 97.00 91 VAL A CA 1
ATOM 680 C C . VAL A 1 91 ? -3.851 5.980 6.636 1.00 97.00 91 VAL A C 1
ATOM 682 O O . VAL A 1 91 ? -4.910 6.197 7.215 1.00 97.00 91 VAL A O 1
ATOM 685 N N . VAL A 1 92 ? -2.710 6.568 7.008 1.00 95.31 92 VAL A N 1
ATOM 686 C CA . VAL A 1 92 ? -2.629 7.441 8.194 1.00 95.31 92 VAL A CA 1
ATOM 687 C C . VAL A 1 92 ? -3.519 8.681 8.050 1.00 95.31 92 VAL A C 1
ATOM 689 O O . VAL A 1 92 ? -4.117 9.129 9.026 1.00 95.31 92 VAL A O 1
ATOM 692 N N . ARG A 1 93 ? -3.628 9.258 6.845 1.00 96.25 93 ARG A N 1
ATOM 693 C CA . ARG A 1 93 ? -4.529 10.397 6.595 1.00 96.25 93 ARG A CA 1
ATOM 694 C C . ARG A 1 93 ? -6.000 10.008 6.708 1.00 96.25 93 ARG A C 1
ATOM 696 O O . ARG A 1 93 ? -6.760 10.792 7.264 1.00 96.25 93 ARG A O 1
ATOM 703 N N . ILE A 1 94 ? -6.378 8.836 6.197 1.00 93.75 94 ILE A N 1
ATOM 704 C CA . ILE A 1 94 ? -7.744 8.306 6.306 1.00 93.75 94 ILE A CA 1
ATOM 705 C C . ILE A 1 94 ? -8.092 8.073 7.780 1.00 93.75 94 ILE A C 1
ATOM 707 O O . ILE A 1 94 ? -9.069 8.635 8.254 1.00 93.75 94 ILE A O 1
ATOM 711 N N . SER A 1 95 ? -7.232 7.368 8.521 1.00 91.06 95 SER A N 1
ATOM 712 C CA . SER A 1 95 ? -7.402 7.107 9.959 1.00 91.06 95 SER A CA 1
ATOM 713 C C . SER A 1 95 ? -7.622 8.388 10.772 1.00 91.06 95 SER A C 1
ATOM 715 O O . SER A 1 95 ? -8.558 8.494 11.561 1.00 91.06 95 SER A O 1
ATOM 717 N N . ARG A 1 96 ? -6.798 9.418 10.535 1.00 92.12 96 ARG A N 1
ATOM 718 C CA . ARG A 1 96 ? -6.952 10.720 11.205 1.00 92.12 96 ARG A CA 1
ATOM 719 C C . ARG A 1 96 ? -8.264 11.410 10.850 1.00 92.12 96 ARG A C 1
ATOM 721 O O . ARG A 1 96 ? -8.910 11.953 11.736 1.00 92.12 96 ARG A O 1
ATOM 728 N N . ALA A 1 97 ? -8.649 11.389 9.576 1.00 91.00 97 ALA A N 1
ATOM 729 C CA . ALA A 1 97 ? -9.910 11.981 9.142 1.00 91.00 97 ALA A CA 1
ATOM 730 C C . ALA A 1 97 ? -11.117 11.278 9.788 1.00 91.00 97 ALA A C 1
ATOM 732 O O . ALA A 1 97 ? -12.056 11.951 10.204 1.00 91.00 97 ALA A O 1
ATOM 733 N N . ASP A 1 98 ? -11.065 9.951 9.931 1.00 87.50 98 ASP A N 1
ATOM 734 C CA . ASP A 1 98 ? -12.114 9.173 10.594 1.00 87.50 98 ASP A CA 1
ATOM 735 C C . ASP A 1 98 ? -12.206 9.506 12.097 1.00 87.50 98 ASP A C 1
ATOM 737 O O . ASP A 1 98 ? -13.307 9.629 12.630 1.00 87.50 98 ASP A O 1
ATOM 741 N N . GLN A 1 99 ? -11.071 9.734 12.773 1.00 87.56 99 GLN A N 1
ATOM 742 C CA . GLN A 1 99 ? -11.030 10.168 14.180 1.00 87.56 99 GLN A CA 1
ATOM 743 C C . GLN A 1 99 ? -11.568 11.590 14.390 1.00 87.56 99 GLN A C 1
ATOM 745 O O . GLN A 1 99 ? -12.193 11.860 15.410 1.00 87.56 99 GLN A O 1
ATOM 750 N N . GLU A 1 100 ? -11.318 12.506 13.451 1.00 87.44 100 GLU A N 1
ATOM 751 C CA . GLU A 1 100 ? -11.823 13.887 13.508 1.00 87.44 100 GLU A CA 1
ATOM 752 C C . GLU A 1 100 ? -13.332 13.982 13.226 1.00 87.44 100 GLU A C 1
ATOM 754 O O . GLU A 1 100 ? -13.974 14.954 13.626 1.00 87.44 100 GLU A O 1
ATOM 759 N N . ALA A 1 101 ? -13.897 12.996 12.523 1.00 83.44 101 ALA A N 1
ATOM 760 C CA . ALA A 1 101 ? -15.309 12.952 12.151 1.00 83.44 101 ALA A CA 1
ATOM 761 C C . ALA A 1 101 ? -16.221 12.262 13.188 1.00 83.44 101 ALA A C 1
ATOM 763 O O . ALA A 1 101 ? -17.445 12.327 13.033 1.00 83.44 101 ALA A O 1
ATOM 764 N N . ALA A 1 102 ? -15.645 11.594 14.195 1.00 73.00 102 ALA A N 1
ATOM 765 C CA . ALA A 1 102 ? -16.347 10.869 15.262 1.00 73.00 102 ALA A CA 1
ATOM 766 C C . ALA A 1 102 ? -16.738 11.777 16.442 1.00 73.00 102 ALA A C 1
ATOM 768 O O . ALA A 1 102 ? -17.847 11.566 16.989 1.00 73.00 102 ALA A O 1
#

Mean predicted aligned error: 8.02 Å

Radius of gyration: 15.0 Å; Cα contacts (8 Å, |Δi|>4): 114; chains: 1; bounding box: 34×36×42 Å

Secondary structure (DSSP, 8-state):
---S----S-----HHHHHHHHHHHHHHHHHHS-HHHHHHHHHHHHHHHT-EEE--EEETTEEE-EEEEETTEEEEESSHHHHHHHHHHHHHHHHHHHHHH-

Solvent-accessible surface area (backbone atoms only — not comparable to full-atom values): 5958 Å² total; per-residue (Å²): 138,84,73,70,86,81,81,88,68,90,71,81,78,62,68,66,61,57,52,50,54,49,47,52,51,52,37,58,55,42,71,77,40,55,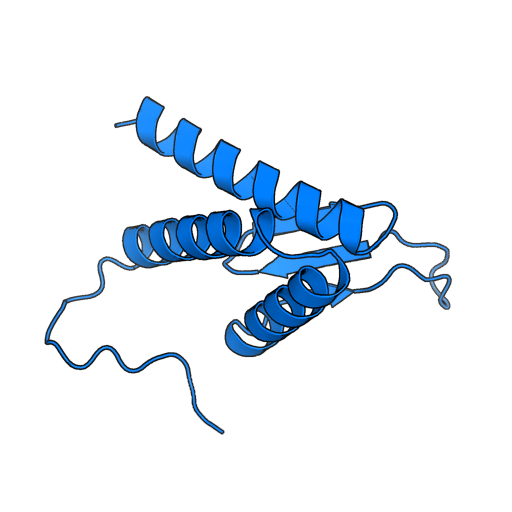72,72,56,28,52,52,54,49,51,49,50,19,64,69,64,70,41,44,84,41,67,49,48,72,58,98,90,43,77,48,62,4,36,38,30,43,90,91,44,73,25,56,21,89,31,59,68,50,11,51,55,40,36,39,52,49,48,56,50,51,54,51,51,55,64,76,72,108

Organism: NCBI:txid1379903

Sequence (102 aa):
MSALPRIDSGVTVDDRSTIADWREMLAAELEVLSPAQRRTAMAQAVEDTGGIWMPTGADTWGPHYAEITVGGVMAQGEDLDACIASWIKHVVRISRADQEAA

Nearest PDB structures (foldseek):
  7kal-assembly1_F  TM=4.624E-01  e=5.336E+00  Thermomyces lanuginosus
  5l0w-assembly1_B  TM=3.932E-01  e=4.093E+00  Thermochaetoides thermophila
  3k1i-assembly2_C  TM=3.205E-01  e=3.830E+00  Helicobacter pylori 26695